Protein AF-A0A1T8VFN3-F1 (afdb_monomer_lite)

Organism: NCBI:txid1962118

pLDDT: mean 76.19, std 12.35, range [39.5, 95.81]

Radius of gyration: 15.09 Å; chains: 1; bounding box: 32×32×41 Å

Secondary structure (DSSP, 8-state):
---------PPPP--GGG-PPTTSEEEEEEEEEETTEEEEEEEEEETTTTEEEEEEEEEETTTTEEEEEEEE-GGG---SSSS-S-HHHHHHHHHHHHHHHHHHHHHHHT-

Structure (mmCIF, N/CA/C/O backbone):
data_AF-A0A1T8VFN3-F1
#
_entry.id   AF-A0A1T8VFN3-F1
#
loop_
_atom_site.group_PDB
_atom_site.id
_atom_site.type_symbol
_atom_site.label_atom_id
_atom_site.label_alt_id
_atom_site.label_comp_id
_atom_site.label_asym_id
_atom_site.label_entity_id
_atom_site.label_seq_id
_atom_site.pdbx_PDB_ins_code
_atom_site.Cartn_x
_atom_site.Cartn_y
_atom_site.Cartn_z
_atom_site.occupancy
_atom_site.B_iso_or_equiv
_atom_site.auth_seq_id
_atom_site.auth_comp_id
_atom_site.auth_asym_id
_atom_site.auth_atom_id
_atom_site.pdbx_PDB_model_num
ATOM 1 N N . MET A 1 1 ? -14.846 19.944 24.549 1.00 43.28 1 MET A N 1
ATOM 2 C CA . MET A 1 1 ? -14.278 18.737 23.916 1.00 43.28 1 MET A CA 1
ATOM 3 C C . MET A 1 1 ? -13.208 19.215 22.951 1.00 43.28 1 MET A C 1
ATOM 5 O O . MET A 1 1 ? -13.560 19.903 22.004 1.00 43.28 1 MET A O 1
ATOM 9 N N . SER A 1 2 ? -11.926 18.981 23.239 1.00 39.50 2 SER A N 1
ATOM 10 C CA . SER A 1 2 ? -10.851 19.313 22.294 1.00 39.50 2 SER A CA 1
ATOM 11 C C . SER A 1 2 ? -10.806 18.234 21.224 1.00 39.50 2 SER A C 1
ATOM 13 O O . SER A 1 2 ? -10.493 17.086 21.526 1.00 39.50 2 SER A O 1
ATOM 15 N N . THR A 1 3 ? -11.133 18.588 19.988 1.00 45.94 3 THR A N 1
ATOM 16 C CA . THR A 1 3 ? -10.793 17.773 18.824 1.00 45.94 3 THR A CA 1
ATOM 17 C C . THR A 1 3 ? -9.286 17.891 18.636 1.00 45.94 3 THR A C 1
ATOM 19 O O . THR A 1 3 ? -8.806 18.913 18.142 1.00 45.94 3 THR A O 1
ATOM 22 N N . SER A 1 4 ? -8.523 16.900 19.105 1.00 51.06 4 SER A N 1
ATOM 23 C CA . SER A 1 4 ? -7.113 16.796 18.728 1.00 51.06 4 SER A CA 1
ATOM 24 C C . SER A 1 4 ? -7.030 16.856 17.202 1.00 51.06 4 SER A C 1
ATOM 26 O O . SER A 1 4 ? -7.822 16.174 16.545 1.00 51.06 4 SER A O 1
ATOM 28 N N . PRO A 1 5 ? -6.144 17.686 16.627 1.00 56.19 5 PRO A N 1
ATOM 29 C CA . PRO A 1 5 ? -5.999 17.735 15.184 1.00 56.19 5 PRO A CA 1
ATOM 30 C C . PRO A 1 5 ? -5.666 16.331 14.685 1.00 56.19 5 PRO A C 1
ATOM 32 O O . PRO A 1 5 ? -4.838 15.635 15.279 1.00 56.19 5 PRO A O 1
ATOM 35 N N . LEU A 1 6 ? -6.341 15.919 13.613 1.00 57.62 6 LEU A N 1
ATOM 36 C CA . LEU A 1 6 ? -6.025 14.685 12.911 1.00 57.62 6 LEU A CA 1
ATOM 37 C C . LEU A 1 6 ? -4.547 14.734 12.535 1.00 57.62 6 LEU A C 1
ATOM 39 O O . LEU A 1 6 ? -4.116 15.624 11.799 1.00 57.62 6 LEU A O 1
ATOM 43 N N . GLN A 1 7 ? -3.756 13.824 13.099 1.00 63.66 7 GLN A N 1
ATOM 44 C CA . GLN A 1 7 ? -2.369 13.699 12.681 1.00 63.66 7 GLN A CA 1
ATOM 45 C C . GLN A 1 7 ? -2.348 13.189 11.237 1.00 63.66 7 GLN A C 1
ATOM 47 O O . GLN A 1 7 ? -3.121 12.290 10.905 1.00 63.66 7 GLN A O 1
ATOM 52 N N . PRO A 1 8 ? -1.486 13.731 10.369 1.00 63.31 8 PRO A N 1
ATOM 53 C CA . PRO A 1 8 ? -1.295 13.162 9.048 1.00 63.31 8 PRO A CA 1
ATOM 54 C C . PRO A 1 8 ? -0.942 11.680 9.172 1.00 63.31 8 PRO A C 1
ATOM 56 O O . PRO A 1 8 ? -0.151 11.283 10.032 1.00 63.31 8 PRO A O 1
ATOM 59 N N . VAL A 1 9 ? -1.553 10.860 8.327 1.00 72.50 9 VAL A N 1
ATOM 60 C CA . VAL A 1 9 ? -1.177 9.459 8.202 1.00 72.50 9 VAL A CA 1
ATOM 61 C C . VAL A 1 9 ? 0.158 9.428 7.471 1.00 72.50 9 VAL A C 1
ATOM 63 O O . VAL A 1 9 ? 0.222 9.768 6.294 1.00 72.50 9 VAL A O 1
ATOM 66 N N . THR A 1 10 ? 1.227 9.054 8.171 1.00 75.88 10 THR A N 1
ATOM 67 C CA . THR A 1 10 ? 2.555 8.958 7.560 1.00 75.88 10 THR A CA 1
ATOM 68 C C . THR A 1 10 ? 2.710 7.595 6.878 1.00 75.88 10 THR A C 1
ATOM 70 O O . THR A 1 10 ? 2.677 6.574 7.581 1.00 75.88 10 THR A O 1
ATOM 73 N N . PRO A 1 11 ? 2.887 7.538 5.546 1.00 77.94 11 PRO A N 1
ATOM 74 C CA . PRO A 1 11 ? 3.235 6.296 4.872 1.00 77.94 11 PRO A CA 1
ATOM 75 C C . PRO A 1 11 ? 4.640 5.817 5.257 1.00 77.94 11 PRO A C 1
ATOM 77 O O . PRO A 1 11 ? 5.478 6.614 5.689 1.00 77.94 11 PRO A O 1
ATOM 80 N N . PRO A 1 12 ? 4.949 4.525 5.063 1.00 83.81 12 PRO A N 1
ATOM 81 C CA . PRO A 1 12 ? 6.329 4.052 5.109 1.00 83.81 12 PRO A CA 1
ATOM 82 C C . PRO A 1 12 ? 7.172 4.673 3.980 1.00 83.81 12 PRO A C 1
ATOM 84 O O . PRO A 1 12 ? 6.649 5.165 2.986 1.00 83.81 12 PRO A O 1
ATOM 87 N N . THR A 1 13 ? 8.497 4.619 4.103 1.00 85.75 13 THR A N 1
ATOM 88 C CA . THR A 1 13 ? 9.408 5.011 3.017 1.00 85.75 13 THR A CA 1
ATOM 89 C C . THR A 1 13 ? 9.868 3.777 2.247 1.00 85.75 13 THR A C 1
ATOM 91 O O . THR A 1 13 ? 10.336 2.817 2.859 1.00 85.75 13 THR A O 1
ATOM 94 N N . ILE A 1 14 ? 9.770 3.812 0.918 1.00 83.06 14 ILE A N 1
ATOM 95 C CA . ILE A 1 14 ? 10.288 2.780 0.015 1.00 83.06 14 ILE A CA 1
ATOM 96 C C . ILE A 1 14 ? 11.697 3.179 -0.428 1.00 83.06 14 ILE A C 1
ATOM 98 O O . ILE A 1 14 ? 11.889 4.164 -1.143 1.00 83.06 14 ILE A O 1
ATOM 102 N N . ASN A 1 15 ? 12.695 2.388 -0.046 1.00 84.25 15 ASN A N 1
ATOM 103 C CA . ASN A 1 15 ? 14.075 2.576 -0.479 1.00 84.25 15 ASN A CA 1
ATOM 104 C C . ASN A 1 15 ? 14.411 1.651 -1.648 1.00 84.25 15 ASN A C 1
ATOM 106 O O . ASN A 1 15 ? 13.825 0.585 -1.817 1.00 84.25 15 ASN A O 1
ATOM 110 N N . PHE A 1 16 ? 15.446 1.997 -2.421 1.00 83.44 16 PHE A N 1
ATOM 111 C CA . PHE A 1 16 ? 15.919 1.144 -3.522 1.00 83.44 16 PHE A CA 1
ATOM 112 C C . PHE A 1 16 ? 16.314 -0.269 -3.056 1.00 83.44 16 PHE A C 1
ATOM 114 O O . PHE A 1 16 ? 16.233 -1.223 -3.831 1.00 83.44 16 PHE A O 1
ATOM 121 N N . GLN A 1 17 ? 16.733 -0.412 -1.794 1.00 83.44 17 GLN A N 1
ATOM 122 C CA . GLN A 1 17 ? 17.097 -1.691 -1.178 1.00 83.44 17 GLN A CA 1
ATOM 123 C C . GLN A 1 17 ? 15.880 -2.597 -0.952 1.00 83.44 17 GLN A C 1
ATOM 125 O O . GLN A 1 17 ? 16.021 -3.814 -1.042 1.00 83.44 17 GLN A O 1
ATOM 130 N N . ASP A 1 18 ? 14.697 -2.007 -0.769 1.00 77.25 18 ASP A N 1
ATOM 131 C CA . ASP A 1 18 ? 13.428 -2.713 -0.553 1.00 77.25 18 ASP A CA 1
ATOM 132 C C . ASP A 1 18 ? 12.846 -3.281 -1.860 1.00 77.25 18 ASP A C 1
ATOM 134 O O . ASP A 1 18 ? 11.912 -4.079 -1.847 1.00 77.25 18 ASP A O 1
ATOM 138 N N . ILE A 1 19 ? 13.407 -2.879 -3.005 1.00 77.94 19 ILE A N 1
ATOM 139 C CA . ILE A 1 19 ? 12.995 -3.315 -4.340 1.00 77.94 19 ILE A CA 1
ATOM 140 C C . ILE A 1 19 ? 13.634 -4.679 -4.658 1.00 77.94 19 ILE A C 1
ATOM 142 O O . ILE A 1 19 ? 14.843 -4.728 -4.873 1.00 77.94 19 ILE A O 1
ATOM 146 N N . PRO A 1 20 ? 12.893 -5.797 -4.699 1.00 74.31 20 PRO A N 1
ATOM 147 C CA . PRO A 1 20 ? 13.465 -7.101 -5.045 1.00 74.31 20 PRO A CA 1
ATOM 148 C C . PRO A 1 20 ? 13.806 -7.185 -6.536 1.00 74.31 20 PRO A C 1
ATOM 150 O O . PRO A 1 20 ? 13.369 -6.346 -7.314 1.00 74.31 20 PRO A O 1
ATOM 153 N N . GLU A 1 21 ? 14.555 -8.218 -6.927 1.00 70.81 21 GLU A N 1
ATOM 154 C CA . GLU A 1 21 ? 14.977 -8.456 -8.313 1.00 70.81 21 GLU A CA 1
ATOM 155 C C . GLU A 1 21 ? 13.823 -8.867 -9.255 1.00 70.81 21 GLU A C 1
ATOM 157 O O . GLU A 1 21 ? 12.748 -9.307 -8.831 1.00 70.81 21 GLU A O 1
ATOM 162 N N . ARG A 1 22 ? 14.051 -8.732 -10.570 1.00 70.31 22 ARG A N 1
ATOM 163 C CA . ARG A 1 22 ? 13.051 -9.006 -11.615 1.00 70.31 22 ARG A CA 1
ATOM 164 C C . ARG A 1 22 ? 12.601 -10.470 -11.590 1.00 70.31 22 ARG A C 1
ATOM 166 O O . ARG A 1 22 ? 13.393 -11.371 -11.342 1.00 70.31 22 ARG A O 1
ATOM 173 N N . GLY A 1 23 ? 11.334 -10.711 -11.936 1.00 65.12 23 GLY A N 1
ATOM 174 C CA . GLY A 1 23 ? 10.778 -12.061 -12.093 1.00 65.12 23 GLY A CA 1
ATOM 175 C C . GLY A 1 23 ? 10.171 -12.639 -10.816 1.00 65.12 23 GLY A C 1
ATOM 176 O O . GLY A 1 23 ? 9.744 -13.790 -10.806 1.00 65.12 23 GLY A O 1
ATOM 177 N N . GLN A 1 24 ? 10.087 -11.851 -9.745 1.00 67.19 24 GLN A N 1
ATOM 178 C CA . GLN A 1 24 ? 9.402 -12.239 -8.516 1.00 67.19 24 GLN A CA 1
ATOM 179 C C . GLN A 1 24 ? 8.058 -11.515 -8.380 1.00 67.19 24 GLN A C 1
ATOM 181 O O . GLN A 1 24 ? 7.871 -10.400 -8.881 1.00 67.19 24 GLN A O 1
ATOM 186 N N . VAL A 1 25 ? 7.105 -12.168 -7.706 1.00 69.56 25 VAL A N 1
ATOM 187 C CA . VAL A 1 25 ? 5.919 -11.487 -7.177 1.00 69.56 25 VAL A CA 1
ATOM 188 C C . VAL A 1 25 ? 6.364 -10.736 -5.936 1.00 69.56 25 VAL A C 1
ATOM 190 O O . VAL A 1 25 ? 6.792 -11.337 -4.953 1.00 69.56 25 VAL A O 1
ATOM 193 N N . ILE A 1 26 ? 6.259 -9.418 -5.994 1.00 73.25 26 ILE A N 1
ATOM 194 C CA . ILE A 1 26 ? 6.702 -8.537 -4.920 1.00 73.25 26 ILE A CA 1
ATOM 195 C C . ILE A 1 26 ? 5.508 -8.311 -4.011 1.00 73.25 26 ILE A C 1
ATOM 197 O O . ILE A 1 26 ? 4.433 -7.971 -4.502 1.00 73.25 26 ILE A O 1
ATOM 201 N N . ARG A 1 27 ? 5.678 -8.504 -2.704 1.00 80.50 27 ARG A N 1
ATOM 202 C CA . ARG A 1 27 ? 4.692 -8.102 -1.702 1.00 80.50 27 ARG A CA 1
ATOM 203 C C . ARG A 1 27 ? 5.407 -7.355 -0.586 1.00 80.50 27 ARG A C 1
ATOM 205 O O . ARG A 1 27 ? 5.991 -7.984 0.290 1.00 80.50 27 ARG A O 1
ATOM 212 N N . LEU A 1 28 ? 5.341 -6.029 -0.621 1.00 80.88 28 LEU A N 1
ATOM 213 C CA . LEU A 1 28 ? 5.783 -5.193 0.489 1.00 80.88 28 LEU A CA 1
ATOM 214 C C . LEU A 1 28 ? 4.596 -4.935 1.411 1.00 80.88 28 LEU A C 1
ATOM 216 O O . LEU A 1 28 ? 3.485 -4.654 0.949 1.00 80.88 28 LEU A O 1
ATOM 220 N N . GLN A 1 29 ? 4.835 -5.078 2.711 1.00 87.69 29 GLN A N 1
ATOM 221 C CA . GLN A 1 29 ? 3.860 -4.775 3.745 1.00 87.69 29 GLN A CA 1
ATOM 222 C C . GLN A 1 29 ? 4.519 -3.965 4.844 1.00 87.69 29 GLN A C 1
ATOM 224 O O . GLN A 1 29 ? 5.544 -4.370 5.386 1.00 87.69 29 GLN A O 1
ATOM 229 N N . TYR A 1 30 ? 3.885 -2.860 5.202 1.00 87.12 30 TYR A N 1
ATOM 230 C CA . TYR A 1 30 ? 4.310 -2.040 6.324 1.00 87.12 30 TYR A CA 1
ATOM 231 C C . TYR A 1 30 ? 3.134 -1.841 7.260 1.00 87.12 30 TYR A C 1
ATOM 233 O O . TYR A 1 30 ? 2.001 -1.647 6.818 1.00 87.12 30 TYR A O 1
ATOM 241 N N . LEU A 1 31 ? 3.411 -1.898 8.557 1.00 87.94 31 LEU A N 1
ATOM 242 C CA . LEU A 1 31 ? 2.424 -1.660 9.595 1.00 87.94 31 LEU A CA 1
ATOM 243 C C . LEU A 1 31 ? 2.670 -0.286 10.199 1.00 87.94 31 LEU A C 1
ATOM 245 O O . LEU A 1 31 ? 3.792 0.021 10.599 1.00 87.94 31 LEU A O 1
ATOM 249 N N . THR A 1 32 ? 1.619 0.520 10.277 1.00 87.12 32 THR A N 1
ATOM 250 C CA . THR A 1 32 ? 1.633 1.789 11.005 1.00 87.12 32 THR A CA 1
ATOM 251 C C . THR A 1 32 ? 0.457 1.837 11.974 1.00 87.12 32 THR A C 1
ATOM 253 O O . THR A 1 32 ? -0.502 1.073 11.854 1.00 87.12 32 THR A O 1
ATOM 256 N N . GLU A 1 33 ? 0.542 2.711 12.973 1.00 84.88 33 GLU A N 1
ATOM 257 C CA . GLU A 1 33 ? -0.551 2.964 13.907 1.00 84.88 33 GLU A CA 1
ATOM 258 C C . GLU A 1 33 ? -0.941 4.439 13.832 1.00 84.88 33 GLU A C 1
ATOM 260 O O . GLU A 1 33 ? -0.080 5.318 13.842 1.00 84.88 33 GLU A O 1
ATOM 265 N N . HIS A 1 34 ? -2.240 4.707 13.732 1.00 80.94 34 HIS A N 1
ATOM 266 C CA . HIS A 1 34 ? -2.794 6.052 13.668 1.00 80.94 34 HIS A CA 1
ATOM 267 C C . HIS A 1 34 ? -4.037 6.123 14.551 1.00 80.94 34 HIS A C 1
ATOM 269 O O . HIS A 1 34 ? -4.974 5.367 14.330 1.00 80.94 34 HIS A O 1
ATOM 275 N N . THR A 1 35 ? -4.032 6.999 15.563 1.00 82.06 35 THR A N 1
ATOM 276 C CA . THR A 1 35 ? -5.173 7.209 16.484 1.00 82.06 35 THR A CA 1
ATOM 277 C C . THR A 1 35 ? -5.766 5.913 17.077 1.00 82.06 35 THR A C 1
ATOM 279 O O . THR A 1 35 ? -6.960 5.823 17.345 1.00 82.06 35 THR A O 1
ATOM 282 N N . GLY A 1 36 ? -4.922 4.899 17.319 1.00 81.94 36 GLY A N 1
ATOM 283 C CA . GLY A 1 36 ? -5.321 3.579 17.835 1.00 81.94 36 GLY A CA 1
ATOM 284 C C . GLY A 1 36 ? -5.796 2.584 16.765 1.00 81.94 36 GLY A C 1
ATOM 285 O O . GLY A 1 36 ? -6.062 1.421 17.074 1.00 81.94 36 GLY A O 1
ATOM 286 N N . LEU A 1 37 ? -5.871 3.005 15.502 1.00 83.50 37 LEU A N 1
ATOM 287 C CA . LEU A 1 37 ? -6.099 2.139 14.351 1.00 83.50 37 LEU A CA 1
ATOM 288 C C . LEU A 1 37 ? -4.772 1.555 13.872 1.00 83.50 37 LEU A C 1
ATOM 290 O O . LEU A 1 37 ? -3.803 2.278 13.643 1.00 83.50 37 LEU A O 1
ATOM 294 N N . ARG A 1 38 ? -4.743 0.238 13.662 1.00 90.00 38 ARG A N 1
ATOM 295 C CA . ARG A 1 38 ? -3.622 -0.430 12.992 1.00 90.00 38 ARG A CA 1
ATOM 296 C C . ARG A 1 38 ? -3.879 -0.420 11.498 1.00 90.00 38 ARG A C 1
ATOM 298 O O . ARG A 1 38 ? -4.912 -0.927 11.055 1.00 90.00 38 ARG A O 1
ATOM 305 N N . LEU A 1 39 ? -2.935 0.126 10.749 1.00 88.88 39 LEU A N 1
ATOM 306 C CA . LEU A 1 39 ? -2.969 0.222 9.298 1.00 88.88 39 LEU A CA 1
ATOM 307 C C . LEU A 1 39 ? -1.926 -0.721 8.698 1.00 88.88 39 LEU A C 1
ATOM 309 O O . LEU A 1 39 ? -0.823 -0.864 9.230 1.00 88.88 39 LEU A O 1
ATOM 313 N N . ARG A 1 40 ? -2.273 -1.352 7.578 1.00 92.06 40 ARG A N 1
ATOM 314 C CA . ARG A 1 40 ? -1.364 -2.159 6.767 1.00 92.06 40 ARG A CA 1
ATOM 315 C C . ARG A 1 40 ? -1.316 -1.595 5.357 1.00 92.06 40 ARG A C 1
ATOM 317 O O . ARG A 1 40 ? -2.297 -1.657 4.623 1.00 92.06 40 ARG A O 1
ATOM 324 N N . TRP A 1 41 ? -0.155 -1.076 4.989 1.00 87.88 41 TRP A N 1
ATOM 325 C CA . TRP A 1 41 ? 0.158 -0.647 3.630 1.00 87.88 41 TRP A CA 1
ATOM 326 C C . TRP A 1 41 ? 0.583 -1.866 2.842 1.00 87.88 41 TRP A C 1
ATOM 328 O O . TRP A 1 41 ? 1.426 -2.634 3.308 1.00 87.88 41 TRP A O 1
ATOM 338 N N . THR A 1 42 ? 0.007 -2.055 1.665 1.00 87.69 42 THR A N 1
ATOM 339 C CA . THR A 1 42 ? 0.306 -3.189 0.800 1.00 87.69 42 THR A CA 1
ATOM 340 C C . THR A 1 42 ? 0.726 -2.691 -0.569 1.00 87.69 42 THR A C 1
ATOM 342 O O . THR A 1 42 ? 0.074 -1.835 -1.160 1.00 87.69 42 THR A O 1
ATOM 345 N N . LEU A 1 43 ? 1.826 -3.247 -1.065 1.00 83.50 43 LEU A N 1
ATOM 346 C CA . LEU A 1 43 ? 2.242 -3.120 -2.451 1.00 83.50 43 LEU A CA 1
ATOM 347 C C . LEU A 1 43 ? 2.474 -4.519 -2.993 1.00 83.50 43 LEU A C 1
ATOM 349 O O . LEU A 1 43 ? 3.381 -5.225 -2.548 1.00 83.50 43 LEU A O 1
ATOM 353 N N . ARG A 1 44 ? 1.638 -4.926 -3.943 1.00 81.06 44 ARG A N 1
ATOM 354 C CA . ARG A 1 44 ? 1.768 -6.183 -4.663 1.00 81.06 44 ARG A CA 1
ATOM 355 C C . ARG A 1 44 ? 2.087 -5.910 -6.120 1.00 81.06 44 ARG A C 1
ATOM 357 O O . ARG A 1 44 ? 1.299 -5.282 -6.808 1.00 81.06 44 ARG A O 1
ATOM 364 N N . ILE A 1 45 ? 3.185 -6.460 -6.617 1.00 73.88 45 ILE A N 1
ATOM 365 C CA . ILE A 1 45 ? 3.579 -6.278 -8.015 1.00 73.88 45 ILE A CA 1
ATOM 366 C C . ILE A 1 45 ? 3.681 -7.628 -8.676 1.00 73.88 45 ILE A C 1
ATOM 368 O O . ILE A 1 45 ? 4.365 -8.535 -8.191 1.00 73.88 45 ILE A O 1
ATOM 372 N N . ASN A 1 46 ? 2.989 -7.742 -9.800 1.00 71.75 46 ASN A N 1
ATOM 373 C CA . ASN A 1 46 ? 3.116 -8.867 -10.688 1.00 71.75 46 ASN A CA 1
ATOM 374 C C . ASN A 1 46 ? 3.976 -8.453 -11.880 1.00 71.75 46 ASN A C 1
ATOM 376 O O . ASN A 1 46 ? 3.479 -7.922 -12.865 1.00 71.75 46 ASN A O 1
ATOM 380 N N . SER A 1 47 ? 5.276 -8.726 -11.779 1.00 65.12 47 SER A N 1
ATOM 381 C CA . SER A 1 47 ? 6.256 -8.408 -12.823 1.00 65.12 47 SER A CA 1
ATOM 382 C C . SER A 1 47 ? 6.085 -9.208 -14.122 1.00 65.12 47 SER A C 1
ATOM 384 O O . SER A 1 47 ? 6.768 -8.906 -15.092 1.00 65.12 47 SER A O 1
ATOM 386 N N . HIS A 1 48 ? 5.220 -10.230 -14.139 1.00 65.19 48 HIS A N 1
ATOM 387 C CA . HIS A 1 48 ? 4.901 -11.007 -15.343 1.00 65.19 48 HIS A CA 1
ATOM 388 C C . HIS A 1 48 ? 3.683 -10.466 -16.090 1.00 65.19 48 HIS A C 1
ATOM 390 O O . HIS A 1 48 ? 3.564 -10.667 -17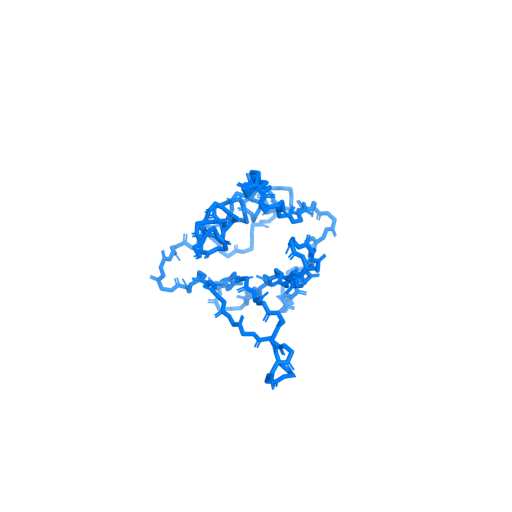.293 1.00 65.19 48 HIS A O 1
ATOM 396 N N . LEU A 1 49 ? 2.748 -9.864 -15.356 1.00 65.00 49 LEU A N 1
ATOM 397 C CA . LEU A 1 49 ? 1.486 -9.350 -15.886 1.00 65.00 49 LEU A CA 1
ATOM 398 C C . LEU A 1 49 ? 1.466 -7.818 -15.920 1.00 65.00 49 LEU A C 1
ATOM 400 O O . LEU A 1 49 ? 0.413 -7.230 -16.133 1.00 65.00 49 LEU A O 1
ATOM 404 N N . ASP A 1 50 ? 2.621 -7.195 -15.679 1.00 68.06 50 ASP A N 1
ATOM 405 C CA . ASP A 1 50 ? 2.868 -5.758 -15.767 1.00 68.06 50 ASP A CA 1
ATOM 406 C C . ASP A 1 50 ? 1.865 -4.891 -14.996 1.00 68.06 50 ASP A C 1
ATOM 408 O O . ASP A 1 50 ? 1.588 -3.754 -15.367 1.00 68.06 50 ASP A O 1
ATOM 412 N N . TYR A 1 51 ? 1.352 -5.408 -13.876 1.00 70.44 51 TYR A N 1
ATOM 413 C CA . TYR A 1 51 ? 0.466 -4.656 -12.995 1.00 70.44 51 TYR A CA 1
ATOM 414 C C . TYR A 1 51 ? 0.985 -4.594 -11.565 1.00 70.44 51 TYR A C 1
ATOM 416 O O . TYR A 1 51 ? 1.648 -5.505 -11.050 1.00 70.44 51 TYR A O 1
ATOM 424 N N . ALA A 1 52 ? 0.601 -3.513 -10.898 1.00 72.19 52 ALA A N 1
ATOM 425 C CA . ALA A 1 52 ? 0.809 -3.301 -9.484 1.00 72.19 52 ALA A CA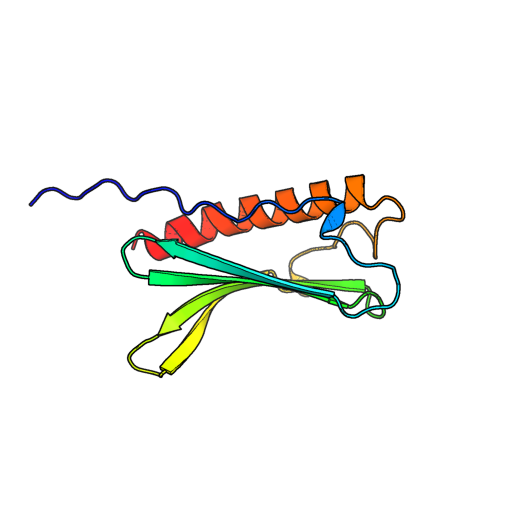 1
ATOM 426 C C . ALA A 1 52 ? -0.537 -3.027 -8.804 1.00 72.19 52 ALA A C 1
ATOM 428 O O . ALA A 1 52 ? -1.453 -2.445 -9.379 1.00 72.19 52 ALA A O 1
ATOM 429 N N . HIS A 1 53 ? -0.661 -3.516 -7.581 1.00 78.44 53 HIS A N 1
ATOM 430 C CA . HIS A 1 53 ? -1.780 -3.273 -6.692 1.00 78.44 53 HIS A CA 1
ATOM 431 C C . HIS A 1 53 ? -1.223 -2.602 -5.451 1.00 78.44 53 HIS A C 1
ATOM 433 O O . HIS A 1 53 ? -0.279 -3.107 -4.834 1.00 78.44 53 HIS A O 1
ATOM 439 N N . TYR A 1 54 ? -1.796 -1.456 -5.119 1.00 84.25 54 TYR A N 1
ATOM 440 C CA . TYR A 1 54 ? -1.439 -0.707 -3.931 1.00 84.25 54 TYR A CA 1
ATOM 441 C C . TYR A 1 54 ? -2.681 -0.560 -3.068 1.00 84.25 54 TYR A C 1
ATOM 443 O O . TYR A 1 54 ? -3.764 -0.319 -3.592 1.00 84.25 54 TYR A O 1
ATOM 451 N N . GLY A 1 55 ? -2.548 -0.656 -1.752 1.00 86.94 55 GLY A N 1
ATOM 452 C CA . GLY A 1 55 ? -3.703 -0.478 -0.885 1.00 86.94 55 GLY A CA 1
ATOM 453 C C . GLY A 1 55 ? -3.356 -0.218 0.564 1.00 86.94 55 GLY A C 1
ATOM 454 O O . GLY A 1 55 ? -2.264 -0.548 1.031 1.00 86.94 55 GLY A O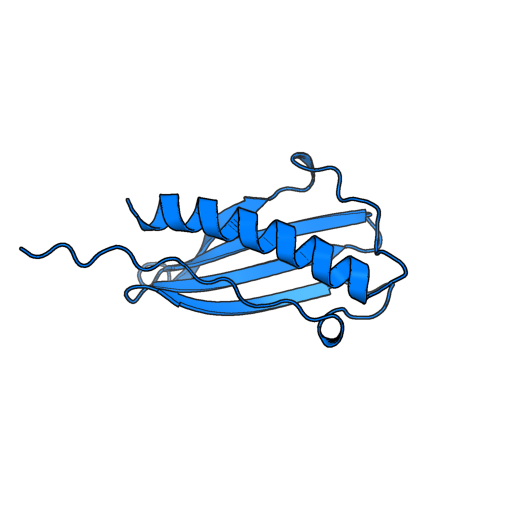 1
ATOM 455 N N . VAL A 1 56 ? -4.329 0.347 1.270 1.00 87.38 56 VAL A N 1
ATOM 456 C CA . VAL A 1 56 ? -4.317 0.521 2.720 1.00 87.38 56 VAL A CA 1
ATOM 457 C C . VAL A 1 56 ? -5.448 -0.309 3.300 1.00 87.38 56 VAL A C 1
ATOM 459 O O . VAL A 1 56 ? -6.606 -0.204 2.888 1.00 87.38 56 VAL A O 1
ATOM 462 N N . GLU A 1 57 ? -5.109 -1.126 4.283 1.00 91.56 57 GLU A N 1
ATOM 463 C CA . GLU A 1 57 ? -6.067 -1.908 5.047 1.00 91.56 57 GLU A CA 1
ATOM 464 C C . GLU A 1 57 ? -6.061 -1.458 6.508 1.00 91.56 57 GLU A C 1
ATOM 466 O O . GLU A 1 57 ? -5.015 -1.110 7.056 1.00 91.56 57 GLU A O 1
ATOM 471 N N . VAL A 1 58 ? -7.217 -1.518 7.164 1.00 90.31 58 VAL A N 1
ATOM 472 C CA . VAL A 1 58 ? -7.356 -1.292 8.608 1.00 90.31 58 VAL A CA 1
ATOM 473 C C . VAL A 1 58 ? -7.674 -2.605 9.314 1.00 90.31 58 VAL A C 1
ATOM 475 O O . VAL A 1 58 ? -8.436 -3.432 8.803 1.00 90.31 58 VAL A O 1
ATOM 478 N N . TRP A 1 59 ? -7.096 -2.817 10.493 1.00 93.06 59 TRP A N 1
ATOM 479 C CA . TRP A 1 59 ? -7.455 -3.956 11.332 1.00 93.06 59 TRP A CA 1
ATOM 480 C C . TRP A 1 59 ? -8.826 -3.728 11.976 1.00 93.06 59 TRP A C 1
ATOM 482 O O . TRP A 1 59 ? -8.990 -2.813 12.783 1.00 93.06 59 TRP A O 1
ATOM 492 N N . SER A 1 60 ? -9.801 -4.583 11.665 1.00 90.62 60 SER A N 1
ATOM 493 C CA . SER A 1 60 ? -11.076 -4.633 12.383 1.00 90.62 60 SER A CA 1
ATOM 494 C C . SER A 1 60 ? -10.972 -5.617 13.539 1.00 90.62 60 SER A C 1
ATOM 496 O O . SER A 1 60 ? -10.786 -6.818 13.337 1.00 90.62 60 SER A O 1
ATOM 498 N N . VAL A 1 61 ? -11.120 -5.105 14.761 1.00 88.75 61 VAL A N 1
ATOM 499 C CA . VAL A 1 61 ? -11.202 -5.941 15.968 1.00 88.75 61 VAL A CA 1
ATOM 500 C C . VAL A 1 61 ? -12.514 -6.727 15.996 1.00 88.75 61 VAL A C 1
ATOM 502 O O . VAL A 1 61 ? -12.518 -7.863 16.453 1.00 88.75 61 VAL A O 1
ATOM 505 N N . ALA A 1 62 ? -13.606 -6.155 15.479 1.00 91.06 62 ALA A N 1
ATOM 506 C CA . ALA A 1 62 ? -14.912 -6.812 15.448 1.00 91.06 62 ALA A CA 1
ATOM 507 C C . ALA A 1 62 ? -14.905 -8.061 14.553 1.00 91.06 62 ALA A C 1
ATOM 509 O O . ALA A 1 62 ? -15.442 -9.099 14.930 1.00 91.06 62 ALA A O 1
ATOM 510 N N . ASP A 1 63 ? -14.243 -7.967 13.398 1.00 93.06 63 ASP A N 1
ATOM 511 C CA . ASP A 1 63 ? -14.222 -9.031 12.389 1.00 93.06 63 ASP A CA 1
ATOM 512 C C . ASP A 1 63 ? -12.951 -9.893 12.442 1.00 93.06 63 ASP A C 1
ATOM 514 O O . ASP A 1 63 ? -12.806 -10.821 11.647 1.00 93.06 63 ASP A O 1
ATOM 518 N N . PHE A 1 64 ? -11.998 -9.552 13.320 1.00 94.19 64 PHE A N 1
ATOM 519 C CA . PHE A 1 64 ? -10.664 -10.161 13.400 1.00 94.19 64 PHE A CA 1
ATOM 520 C C . PHE A 1 64 ? -9.968 -10.297 12.034 1.00 94.19 64 PHE A C 1
ATOM 522 O O . PHE A 1 64 ? -9.311 -11.301 11.740 1.00 94.19 64 PHE A O 1
ATOM 529 N N . ARG A 1 65 ? -10.1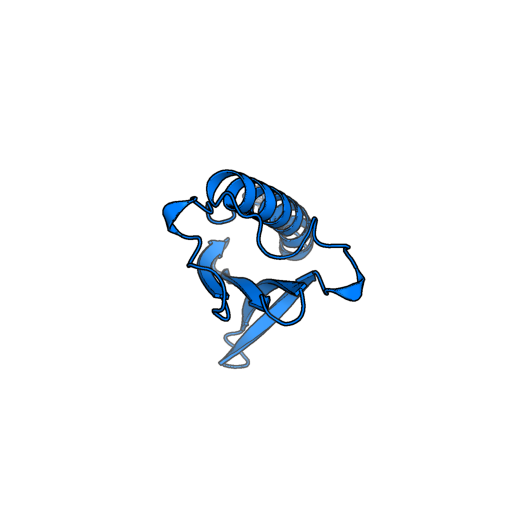03 -9.279 11.178 1.00 95.81 65 ARG A N 1
ATOM 530 C CA . ARG A 1 65 ? -9.507 -9.269 9.837 1.00 95.81 65 ARG A CA 1
ATOM 531 C C . ARG A 1 65 ? -9.063 -7.877 9.413 1.00 95.81 65 ARG A C 1
ATOM 533 O O . ARG A 1 65 ? -9.532 -6.862 9.924 1.00 95.81 65 ARG A O 1
ATOM 540 N N . TRP A 1 66 ? -8.184 -7.853 8.421 1.00 93.69 66 TRP A N 1
ATOM 541 C CA . TRP A 1 66 ? -7.856 -6.645 7.675 1.00 93.69 66 TRP A CA 1
ATOM 542 C C . TRP A 1 66 ? -8.974 -6.344 6.677 1.00 93.69 66 TRP A C 1
ATOM 544 O O . TRP A 1 66 ? -9.407 -7.245 5.959 1.00 93.69 66 TRP A O 1
ATOM 554 N N . ASN A 1 67 ? -9.442 -5.100 6.645 1.00 90.19 67 ASN A N 1
ATOM 555 C CA . ASN A 1 67 ? -10.394 -4.625 5.646 1.00 90.19 67 ASN A CA 1
ATOM 556 C C . ASN A 1 67 ? -9.727 -3.546 4.794 1.00 90.19 67 ASN A C 1
ATOM 558 O O . ASN A 1 67 ? -9.171 -2.592 5.341 1.00 90.19 67 ASN A O 1
ATOM 562 N N . THR A 1 68 ? -9.804 -3.685 3.473 1.00 89.56 68 THR A N 1
ATOM 563 C CA . THR A 1 68 ? -9.353 -2.658 2.531 1.00 89.56 68 THR A CA 1
ATOM 564 C C . THR A 1 68 ? -10.191 -1.401 2.717 1.00 89.56 68 THR A C 1
ATOM 566 O O . THR A 1 68 ? -11.411 -1.442 2.567 1.00 89.56 68 THR A O 1
ATOM 569 N N . VAL A 1 69 ? -9.540 -0.290 3.055 1.00 86.44 69 VAL A N 1
ATOM 570 C CA . VAL A 1 69 ? -10.191 1.027 3.134 1.00 86.44 69 VAL A CA 1
ATOM 571 C C . VAL A 1 69 ? -9.911 1.860 1.892 1.00 86.44 69 VAL A C 1
ATOM 573 O O . VAL A 1 69 ? -10.688 2.751 1.563 1.00 86.44 69 VAL A O 1
ATOM 576 N N . TRP A 1 70 ? -8.824 1.550 1.183 1.00 86.12 70 TRP A N 1
ATOM 577 C CA . TRP A 1 70 ? -8.488 2.161 -0.093 1.00 86.12 70 TRP A CA 1
ATOM 578 C C . TRP A 1 70 ? -7.578 1.242 -0.908 1.00 86.12 70 TRP A C 1
ATOM 580 O O . TRP A 1 70 ? -6.692 0.593 -0.349 1.00 86.12 70 TRP A O 1
ATOM 590 N N . GLU A 1 71 ? -7.752 1.227 -2.226 1.00 84.75 71 GLU A N 1
ATOM 591 C CA . GLU A 1 71 ? -6.847 0.546 -3.150 1.00 84.75 71 GLU A CA 1
ATOM 592 C C . GLU A 1 71 ? -6.741 1.264 -4.500 1.00 84.75 71 GLU A C 1
ATOM 594 O O . GLU A 1 71 ? -7.703 1.862 -4.986 1.00 84.75 71 GLU A O 1
ATOM 599 N N . LEU A 1 72 ? -5.562 1.165 -5.112 1.00 78.44 72 LEU A N 1
ATOM 600 C CA . LEU A 1 72 ? -5.318 1.522 -6.498 1.00 78.44 72 LEU A CA 1
ATOM 601 C C . LEU A 1 72 ? -5.347 0.240 -7.325 1.00 78.44 72 LEU A C 1
ATOM 603 O O . LEU A 1 72 ? -4.418 -0.575 -7.281 1.00 78.44 72 LEU A O 1
ATOM 607 N N . LEU A 1 73 ? -6.436 0.064 -8.066 1.00 74.69 73 LEU A N 1
ATOM 608 C CA . LEU A 1 73 ? -6.589 -1.055 -8.983 1.00 74.69 73 LEU A CA 1
ATOM 609 C C . LEU A 1 73 ? -5.781 -0.817 -10.269 1.00 74.69 73 LEU A C 1
ATOM 611 O O . LEU A 1 73 ? -5.675 0.331 -10.716 1.00 74.69 73 LEU A O 1
ATOM 615 N N . PRO A 1 74 ? -5.248 -1.883 -10.893 1.00 69.00 74 PRO A N 1
ATOM 616 C CA . PRO A 1 74 ? -4.519 -1.799 -12.160 1.00 69.00 74 PRO A CA 1
ATOM 617 C C . PRO A 1 74 ? -5.260 -1.037 -13.264 1.00 69.00 74 PRO A C 1
ATOM 619 O O . PRO A 1 74 ? -4.653 -0.290 -14.013 1.00 69.00 74 PRO A O 1
ATOM 622 N N . GLU A 1 75 ? -6.583 -1.171 -13.339 1.00 71.94 75 GLU A N 1
ATOM 623 C CA . GLU A 1 75 ? -7.419 -0.484 -14.334 1.00 71.94 75 GLU A CA 1
ATOM 624 C C . GLU A 1 75 ? -7.471 1.046 -14.186 1.00 71.94 75 GLU A C 1
ATOM 626 O O . GLU A 1 75 ? -7.871 1.739 -15.118 1.00 71.94 75 GLU A O 1
ATOM 631 N N . HIS A 1 76 ? -7.060 1.585 -13.035 1.00 65.06 76 HIS A N 1
ATOM 632 C CA . HIS A 1 76 ? -7.099 3.021 -12.747 1.00 65.06 76 HIS A CA 1
ATOM 633 C C . HIS A 1 76 ? -5.772 3.740 -13.005 1.00 65.06 76 HIS A C 1
ATOM 635 O O . HIS A 1 76 ? -5.694 4.951 -12.800 1.00 65.06 76 HIS A O 1
ATOM 641 N N . HIS A 1 77 ? -4.730 3.025 -13.436 1.00 56.84 77 HIS A N 1
ATOM 642 C CA . HIS A 1 77 ? -3.438 3.629 -13.731 1.00 56.84 77 HIS A CA 1
ATOM 643 C C . HIS A 1 77 ? -2.657 2.813 -14.763 1.00 56.84 77 HIS A C 1
ATOM 645 O O . HIS A 1 77 ? -2.453 1.612 -14.612 1.00 56.84 77 HIS A O 1
ATOM 651 N N . GLU A 1 78 ? -2.134 3.486 -15.786 1.00 51.50 78 GLU A N 1
ATOM 652 C CA . GLU A 1 78 ? -0.998 2.945 -16.524 1.00 51.50 78 GLU A CA 1
ATOM 653 C C . GLU A 1 78 ? 0.215 3.077 -15.601 1.00 51.50 78 GLU A C 1
ATOM 655 O O . GLU A 1 78 ? 0.754 4.170 -15.410 1.00 51.50 78 GLU A O 1
ATOM 660 N N . VAL A 1 79 ? 0.625 1.979 -14.958 1.00 53.09 79 VAL A N 1
ATOM 661 C CA . VAL A 1 79 ? 1.938 1.942 -14.305 1.00 53.09 79 VAL A CA 1
ATOM 662 C C . VAL A 1 79 ? 2.951 2.366 -15.364 1.00 53.09 79 VAL A C 1
ATOM 664 O O . VAL A 1 79 ? 2.931 1.833 -16.474 1.00 53.09 79 VAL A O 1
ATOM 667 N N . ALA A 1 80 ? 3.814 3.330 -15.037 1.00 47.59 80 ALA A N 1
ATOM 668 C CA . ALA A 1 80 ? 4.923 3.752 -15.882 1.00 47.59 80 ALA A CA 1
ATOM 669 C C . ALA A 1 80 ? 5.887 2.576 -16.113 1.00 47.59 80 ALA A C 1
ATOM 671 O O . ALA A 1 80 ? 6.915 2.457 -15.455 1.00 47.59 80 ALA A O 1
ATOM 672 N N . GLY A 1 81 ? 5.522 1.705 -17.048 1.00 46.69 81 GLY A N 1
ATOM 673 C CA . GLY A 1 81 ? 6.258 0.533 -17.471 1.00 46.69 81 GLY A CA 1
ATOM 674 C C . GLY A 1 81 ? 6.362 -0.576 -16.415 1.00 46.69 81 GLY A C 1
ATOM 675 O O . GLY A 1 81 ? 6.470 -0.329 -15.211 1.00 46.69 81 GLY A O 1
ATOM 676 N N . PRO A 1 82 ? 6.396 -1.839 -16.854 1.00 54.19 82 PRO A N 1
ATOM 677 C CA . PRO A 1 82 ? 6.798 -2.923 -15.982 1.00 54.19 82 PRO A CA 1
ATOM 678 C C . PRO A 1 82 ? 8.200 -2.672 -15.467 1.00 54.19 82 PRO A C 1
ATOM 680 O O . PRO A 1 82 ? 9.053 -2.231 -16.227 1.00 54.19 82 PRO A O 1
ATOM 683 N N . TYR A 1 83 ? 8.416 -2.965 -14.185 1.00 58.47 83 TYR A N 1
ATOM 684 C CA . TYR A 1 83 ? 9.727 -3.111 -13.557 1.00 58.47 83 TYR A CA 1
ATOM 685 C C . TYR A 1 83 ? 10.831 -2.236 -14.189 1.00 58.47 83 TYR A C 1
ATOM 687 O O . TYR A 1 83 ? 11.530 -2.674 -15.108 1.00 58.47 83 TYR A O 1
ATOM 695 N N . LEU A 1 84 ? 10.991 -0.996 -13.712 1.00 64.38 84 LEU A N 1
ATOM 696 C CA . LEU A 1 84 ? 12.070 -0.140 -14.204 1.00 64.38 84 LEU A CA 1
ATOM 697 C C . LEU A 1 84 ? 13.422 -0.849 -13.993 1.00 64.38 84 LEU A C 1
ATOM 699 O O . LEU A 1 84 ? 13.657 -1.406 -12.920 1.00 64.38 84 LEU A O 1
ATOM 703 N N . PRO A 1 85 ? 14.329 -0.842 -14.988 1.00 64.62 85 PRO A N 1
ATOM 704 C CA . PRO A 1 85 ? 15.626 -1.506 -14.857 1.00 64.62 85 PRO A CA 1
ATOM 705 C C . PRO A 1 85 ? 16.488 -0.879 -13.751 1.00 64.62 85 PRO A C 1
ATOM 707 O O . PRO A 1 85 ? 17.363 -1.543 -13.199 1.00 64.62 85 PRO A O 1
ATOM 710 N N . ASP A 1 86 ? 16.223 0.384 -13.406 1.00 82.56 86 ASP A N 1
ATOM 711 C CA . ASP A 1 86 ? 16.839 1.080 -12.283 1.00 82.56 86 ASP A CA 1
ATOM 712 C C . ASP A 1 86 ? 15.965 0.995 -11.019 1.00 82.56 86 ASP A C 1
ATOM 714 O O . ASP A 1 86 ? 14.907 1.625 -10.924 1.00 82.56 86 ASP A O 1
ATOM 718 N N . ARG A 1 87 ? 16.464 0.274 -10.004 1.00 80.75 87 ARG A N 1
ATOM 719 C CA . ARG A 1 87 ? 15.831 0.145 -8.677 1.00 80.75 87 ARG A CA 1
ATOM 720 C C . ARG A 1 87 ? 15.636 1.493 -7.981 1.00 80.75 87 ARG A C 1
ATOM 722 O O . ARG A 1 87 ? 14.705 1.635 -7.191 1.00 80.75 87 ARG A O 1
ATOM 729 N N . LYS A 1 88 ? 16.493 2.487 -8.243 1.00 83.62 88 LYS A N 1
ATOM 730 C CA . LYS A 1 88 ? 16.363 3.819 -7.638 1.00 83.62 88 LYS A CA 1
ATOM 731 C C . LYS A 1 88 ? 15.180 4.577 -8.234 1.00 83.62 88 LYS A C 1
ATOM 733 O O . LYS A 1 88 ? 14.356 5.092 -7.480 1.00 83.62 88 LYS A O 1
ATOM 738 N N . ALA A 1 89 ? 15.069 4.605 -9.561 1.00 80.56 89 ALA A N 1
ATOM 739 C CA . ALA A 1 89 ? 13.905 5.162 -10.245 1.00 80.56 89 ALA A CA 1
ATOM 740 C C . ALA A 1 89 ? 12.608 4.435 -9.844 1.00 80.56 89 ALA A C 1
ATOM 742 O O . ALA A 1 89 ? 11.580 5.072 -9.624 1.00 80.56 89 ALA A O 1
ATOM 743 N N . GLN A 1 90 ? 12.676 3.112 -9.674 1.00 78.94 90 GLN A N 1
ATOM 744 C CA . GLN A 1 90 ? 11.546 2.296 -9.236 1.00 78.94 90 GLN A CA 1
ATOM 745 C C . GLN A 1 90 ? 11.067 2.657 -7.826 1.00 78.94 90 GLN A C 1
ATOM 747 O O . GLN A 1 90 ? 9.877 2.896 -7.632 1.00 78.94 90 GLN A O 1
ATOM 752 N N . ALA A 1 91 ? 11.987 2.769 -6.864 1.00 81.94 91 ALA A N 1
ATOM 753 C CA . ALA A 1 91 ? 11.656 3.206 -5.511 1.00 81.94 91 ALA A CA 1
ATOM 754 C C . ALA A 1 91 ? 11.023 4.603 -5.495 1.00 81.94 91 ALA A C 1
ATOM 756 O O . ALA A 1 91 ? 10.007 4.797 -4.835 1.00 81.94 91 ALA A O 1
ATOM 757 N N . ALA A 1 92 ? 11.562 5.551 -6.269 1.00 84.38 92 ALA A N 1
ATOM 758 C CA . ALA A 1 92 ? 11.001 6.899 -6.365 1.00 84.38 92 ALA A CA 1
ATOM 759 C C . ALA A 1 92 ? 9.574 6.901 -6.945 1.00 84.38 92 ALA A C 1
ATOM 761 O O . ALA A 1 92 ? 8.698 7.591 -6.429 1.00 84.38 92 ALA A O 1
ATOM 762 N N . SER A 1 93 ? 9.325 6.100 -7.986 1.00 80.56 93 SER A N 1
ATOM 763 C CA . SER A 1 93 ? 7.988 5.956 -8.572 1.00 80.56 93 SER A CA 1
ATOM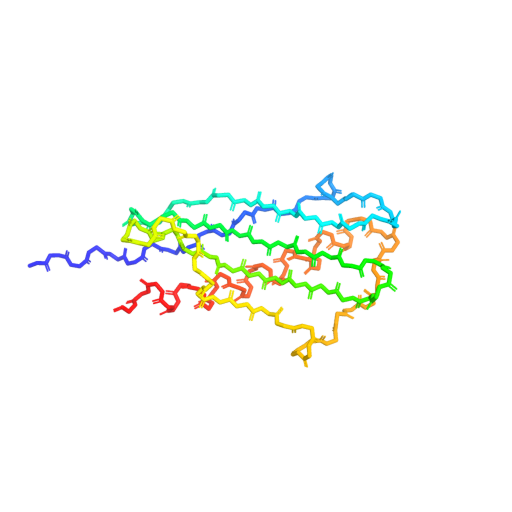 764 C C . SER A 1 93 ? 6.991 5.354 -7.578 1.00 80.56 93 SER A C 1
ATOM 766 O O . SER A 1 93 ? 5.886 5.872 -7.429 1.00 80.56 93 SER A O 1
ATOM 768 N N . TRP A 1 94 ? 7.378 4.296 -6.860 1.00 80.69 94 TRP A N 1
ATOM 769 C CA . TRP A 1 94 ? 6.497 3.669 -5.873 1.00 80.69 94 TRP A CA 1
ATOM 770 C C . TRP A 1 94 ? 6.258 4.558 -4.657 1.00 80.69 94 TRP A C 1
ATOM 772 O O . TRP A 1 94 ? 5.151 4.548 -4.126 1.00 80.69 94 TRP A O 1
ATOM 782 N N . GLN A 1 95 ? 7.259 5.339 -4.245 1.00 84.69 95 GLN A N 1
ATOM 783 C CA . GLN A 1 95 ? 7.096 6.327 -3.184 1.00 84.69 95 GLN A CA 1
ATOM 784 C C . GLN A 1 95 ? 6.048 7.374 -3.570 1.00 84.69 95 GLN A C 1
ATOM 786 O O . GLN A 1 95 ? 5.144 7.628 -2.784 1.00 84.69 95 GLN A O 1
ATOM 791 N N . GLY A 1 96 ? 6.099 7.909 -4.796 1.00 81.44 96 GLY A N 1
ATOM 792 C CA . GLY A 1 96 ? 5.103 8.883 -5.257 1.00 81.44 96 GLY A CA 1
ATOM 793 C C . GLY A 1 96 ? 3.667 8.344 -5.228 1.00 81.44 96 GLY A C 1
ATOM 794 O O . GLY A 1 96 ? 2.750 9.053 -4.824 1.00 81.44 96 GLY A O 1
ATOM 795 N N . LEU A 1 97 ? 3.471 7.069 -5.583 1.00 78.31 97 LEU A N 1
ATOM 796 C CA . LEU A 1 97 ? 2.159 6.415 -5.484 1.00 78.31 97 LEU A CA 1
ATOM 797 C C . LEU A 1 97 ? 1.702 6.265 -4.026 1.00 78.31 97 LEU A C 1
ATOM 799 O O . LEU A 1 97 ? 0.535 6.487 -3.711 1.00 78.31 97 LEU A O 1
ATOM 803 N N . LEU A 1 98 ? 2.620 5.898 -3.132 1.00 79.62 98 LEU A N 1
ATOM 804 C CA . LEU A 1 98 ? 2.354 5.729 -1.705 1.00 79.62 98 LEU A CA 1
ATOM 805 C C . LEU A 1 98 ? 2.006 7.056 -0.998 1.00 79.62 98 LEU A C 1
ATOM 807 O O . LEU A 1 98 ? 1.188 7.075 -0.071 1.00 79.62 98 LEU A O 1
ATOM 811 N N . ASP A 1 99 ? 2.588 8.161 -1.456 1.00 82.25 99 ASP A N 1
ATOM 812 C CA . ASP A 1 99 ? 2.253 9.501 -0.979 1.00 82.25 99 ASP A CA 1
ATOM 813 C C . ASP A 1 99 ? 0.809 9.868 -1.389 1.00 82.25 99 ASP A C 1
ATOM 815 O O . ASP A 1 99 ? 0.010 10.254 -0.534 1.00 82.25 99 ASP A O 1
ATOM 819 N N . GLU A 1 100 ? 0.410 9.618 -2.646 1.00 79.25 100 GLU A N 1
ATOM 820 C CA . GLU A 1 100 ? -0.974 9.843 -3.115 1.00 79.25 100 GLU A CA 1
ATOM 821 C C . GLU A 1 100 ? -2.006 9.009 -2.325 1.00 79.25 100 GLU A C 1
ATOM 823 O O . GLU A 1 100 ? -3.095 9.473 -1.966 1.00 79.25 100 GLU A O 1
ATOM 828 N N . LEU A 1 101 ? -1.647 7.760 -2.038 1.00 77.19 101 LEU A N 1
ATOM 829 C CA . LEU A 1 101 ? -2.386 6.829 -1.187 1.00 7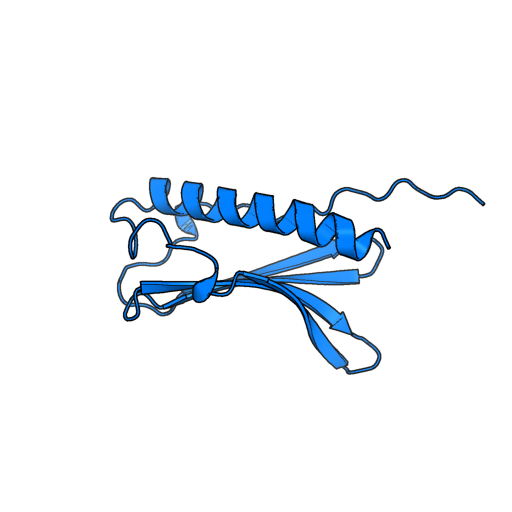7.19 101 LEU A CA 1
ATOM 830 C C . LEU A 1 101 ? -2.670 7.398 0.201 1.00 77.19 101 LEU A C 1
ATOM 832 O O . LEU A 1 101 ? -3.785 7.283 0.715 1.00 77.19 101 LEU A O 1
ATOM 836 N N . SER A 1 102 ? -1.650 8.001 0.801 1.00 78.00 102 SER A N 1
ATOM 837 C CA . SER A 1 102 ? -1.710 8.534 2.159 1.00 78.00 102 SER A CA 1
ATOM 838 C C . SER A 1 102 ? -2.636 9.726 2.260 1.00 78.00 102 SER A C 1
ATOM 840 O O . SER A 1 102 ? -3.443 9.784 3.187 1.00 78.00 102 SER A O 1
ATOM 842 N N . ASP A 1 103 ? -2.599 10.615 1.270 1.00 78.38 103 ASP A N 1
ATOM 843 C CA . ASP A 1 103 ? -3.495 11.767 1.213 1.00 78.38 103 ASP A CA 1
ATOM 844 C C . ASP A 1 103 ? -4.966 11.327 1.163 1.00 78.38 103 ASP A C 1
ATOM 846 O O . ASP A 1 103 ? -5.815 11.856 1.886 1.00 78.38 103 ASP A O 1
ATOM 850 N N . LYS A 1 104 ? -5.287 10.298 0.368 1.00 74.44 104 LYS A N 1
ATOM 851 C CA . LYS A 1 104 ? -6.658 9.765 0.278 1.00 74.44 104 LYS A CA 1
ATOM 852 C C . LYS A 1 104 ? -7.060 8.984 1.530 1.00 74.44 104 LYS A C 1
ATOM 854 O O . LYS A 1 104 ? -8.190 9.136 2.001 1.00 74.44 104 LYS A O 1
ATOM 859 N N . ALA A 1 105 ? -6.155 8.182 2.093 1.00 74.44 105 ALA A N 1
ATOM 860 C CA . ALA A 1 105 ? -6.398 7.457 3.338 1.00 74.44 105 ALA A CA 1
ATOM 861 C C . ALA A 1 105 ? -6.638 8.420 4.510 1.00 74.44 105 ALA A C 1
ATOM 863 O O . ALA A 1 105 ? -7.554 8.195 5.300 1.00 74.44 105 ALA A O 1
ATOM 864 N N . ALA A 1 106 ? -5.894 9.528 4.585 1.00 75.69 106 ALA A N 1
ATOM 865 C CA . ALA A 1 106 ? -6.095 10.566 5.589 1.00 75.69 106 ALA A CA 1
ATOM 866 C C . ALA A 1 106 ? -7.507 11.170 5.514 1.00 75.69 106 ALA A C 1
ATOM 868 O O . ALA A 1 106 ? -8.136 11.364 6.549 1.00 75.69 106 ALA A O 1
ATOM 869 N N . VAL A 1 107 ? -8.056 11.390 4.312 1.00 74.56 107 VAL A N 1
ATOM 870 C CA . VAL A 1 107 ? -9.443 11.870 4.140 1.00 74.56 107 VAL A CA 1
ATOM 871 C C . VAL A 1 107 ? -10.476 10.860 4.648 1.00 74.56 107 VAL A C 1
ATOM 873 O O . VAL A 1 107 ? -11.500 11.265 5.196 1.00 74.56 107 VAL A O 1
ATOM 876 N N . ILE A 1 108 ? -10.236 9.560 4.463 1.00 69.94 108 ILE A N 1
ATOM 877 C CA . ILE A 1 108 ? -11.143 8.500 4.930 1.00 69.94 108 ILE A CA 1
ATOM 878 C C . ILE A 1 108 ? -11.082 8.369 6.453 1.00 69.94 108 ILE A C 1
ATOM 880 O O . ILE A 1 108 ? -12.120 8.264 7.094 1.00 69.94 108 ILE A O 1
ATOM 884 N N . LEU A 1 109 ? -9.879 8.414 7.026 1.00 71.00 109 LEU A N 1
ATOM 885 C CA . LEU A 1 109 ? -9.642 8.271 8.466 1.00 71.00 109 LEU A CA 1
ATOM 886 C C . LEU A 1 109 ? -9.985 9.540 9.268 1.00 71.00 109 LEU A C 1
ATOM 888 O O . LEU A 1 109 ? -10.086 9.489 10.489 1.00 71.00 109 LEU A O 1
ATOM 892 N N . ALA A 1 110 ? -10.173 10.671 8.586 1.00 69.88 110 ALA A N 1
ATOM 893 C CA . ALA A 1 110 ? -10.622 11.941 9.151 1.00 69.88 110 ALA A CA 1
ATOM 894 C C . ALA A 1 110 ? -12.139 12.044 9.389 1.00 69.88 110 ALA A C 1
ATOM 896 O O . ALA A 1 110 ? -12.587 13.023 9.990 1.00 69.88 110 ALA A O 1
ATOM 897 N N . ARG A 1 111 ? -12.924 11.104 8.854 1.00 58.22 111 ARG A N 1
ATOM 898 C CA . ARG A 1 111 ? -14.393 11.092 8.910 1.00 58.22 111 ARG A CA 1
ATOM 899 C C . ARG A 1 111 ? -14.897 10.192 10.027 1.00 58.22 111 ARG A C 1
ATOM 901 O O . ARG A 1 111 ? -15.930 10.571 10.619 1.00 58.22 111 ARG A O 1
#

Foldseek 3Di:
DDPDPFDQDDFDAQALVQDDDAPDFDWDWDWDAGPNWIKIWIWTDDLPVFFIKTFIWTQDPVVRDTDTPDIDDRVNDDQPTRDDPRSHVVSVSVRVVRVVRRVVVSVSVVD

Sequence (111 aa):
MSTSPLQPVTPPTINFQDIPERGQVIRLQYLTEHTGLRLRWTLRINSHLDYAHYGVEVWSVADFRWNTVWELLPEHHEVAGPYLPDRKAQAASWQGLLDELSDKAAVILAR